Protein AF-A0A7Y5GUQ3-F1 (afdb_monomer_lite)

Foldseek 3Di:
DDDQPCVVVPDPVLVVVLVCCVPPVVDDLVRSCVVVVVVVDHDDSVSSVVVVVVVVVVVVVLVVLLVVLCVVCVVVVHNDPVSSVLSSLVSVLVVLVVCVVPDDPVRDDVVVVVVNVVVNVVSVVVVVVVVVVVVVVVVVVVVVVVVVVVVCCVVCVPPPVPVVVVVVVVVVVVVVVVVVD

pLDDT: mean 70.37, std 13.66, range [43.81, 94.62]

Structure (mmCIF, N/CA/C/O backbone):
data_AF-A0A7Y5GUQ3-F1
#
_entry.id   AF-A0A7Y5GUQ3-F1
#
loop_
_atom_site.group_PDB
_atom_site.id
_atom_site.type_symbol
_atom_site.label_atom_id
_atom_site.label_alt_id
_atom_site.label_comp_id
_atom_site.label_asym_id
_atom_site.label_entity_id
_atom_site.label_seq_id
_atom_site.pdbx_PDB_ins_code
_atom_site.Cartn_x
_atom_site.Cartn_y
_atom_site.Cartn_z
_atom_site.occupancy
_atom_site.B_iso_or_equiv
_atom_site.auth_seq_id
_atom_site.auth_comp_id
_atom_site.auth_asym_id
_atom_site.auth_atom_id
_atom_site.pdbx_PDB_model_num
ATOM 1 N N . MET A 1 1 ? -14.148 10.822 13.998 1.00 50.41 1 MET A N 1
ATOM 2 C CA . MET A 1 1 ? -14.216 9.405 14.451 1.00 50.41 1 MET A CA 1
ATOM 3 C C . MET A 1 1 ? -13.111 9.100 15.463 1.00 50.41 1 MET A C 1
ATOM 5 O O . MET A 1 1 ? -11.975 9.507 15.247 1.00 50.41 1 MET A O 1
ATOM 9 N N . LYS A 1 2 ? -13.421 8.416 16.573 1.00 57.75 2 LYS A N 1
ATOM 10 C CA . LYS A 1 2 ? -12.442 8.045 17.614 1.00 57.75 2 LYS A CA 1
ATOM 11 C C . LYS A 1 2 ? -11.658 6.812 17.136 1.00 57.75 2 LYS A C 1
ATOM 13 O O . LYS A 1 2 ? -12.281 5.807 16.816 1.00 57.75 2 LYS A O 1
ATOM 18 N N . ARG A 1 3 ? -10.324 6.898 17.037 1.00 64.81 3 ARG A N 1
ATOM 19 C CA . ARG A 1 3 ? -9.475 5.780 16.573 1.00 64.81 3 ARG A CA 1
ATOM 20 C C . ARG A 1 3 ? -9.618 4.575 17.515 1.00 64.81 3 ARG A C 1
ATOM 22 O O . ARG A 1 3 ? -9.717 4.763 18.728 1.00 64.81 3 ARG A O 1
ATOM 29 N N . SER A 1 4 ? -9.640 3.359 16.959 1.00 79.62 4 SER A N 1
ATOM 30 C CA . SER A 1 4 ? -9.704 2.116 17.741 1.00 79.62 4 SER A CA 1
ATOM 31 C C . SER A 1 4 ? -8.558 2.044 18.754 1.00 79.62 4 SER A C 1
ATOM 33 O O . SER A 1 4 ? -7.407 2.295 18.395 1.00 79.62 4 SER A O 1
ATOM 35 N N . ARG A 1 5 ? -8.872 1.654 19.999 1.00 82.31 5 ARG A N 1
ATOM 36 C CA . ARG A 1 5 ? -7.886 1.484 21.083 1.00 82.31 5 ARG A CA 1
ATOM 37 C C . ARG A 1 5 ? -6.787 0.492 20.716 1.00 82.31 5 ARG A C 1
ATOM 39 O O . ARG A 1 5 ? -5.637 0.713 21.064 1.00 82.31 5 ARG A O 1
ATOM 46 N N . ILE A 1 6 ? -7.126 -0.544 19.950 1.00 86.62 6 ILE A N 1
ATOM 47 C CA . ILE A 1 6 ? -6.162 -1.534 19.452 1.00 86.62 6 ILE A CA 1
ATOM 48 C C . ILE A 1 6 ? -5.087 -0.838 18.608 1.00 86.62 6 ILE A C 1
ATOM 50 O O . ILE A 1 6 ? -3.902 -1.050 18.821 1.00 86.62 6 ILE A O 1
ATOM 54 N N . ARG A 1 7 ? -5.484 0.088 17.729 1.00 82.38 7 ARG A N 1
ATOM 55 C CA . ARG A 1 7 ? -4.566 0.811 16.836 1.00 82.38 7 ARG A CA 1
ATOM 56 C C . ARG A 1 7 ? -3.670 1.821 17.557 1.00 82.38 7 ARG A C 1
ATOM 58 O O . ARG A 1 7 ? -2.677 2.257 16.990 1.00 82.38 7 ARG A O 1
ATOM 65 N N . THR A 1 8 ? -4.058 2.260 18.753 1.00 83.12 8 THR A N 1
ATOM 66 C CA . THR A 1 8 ? -3.327 3.283 19.516 1.00 83.12 8 THR A CA 1
ATOM 67 C C . THR A 1 8 ? -2.510 2.712 20.668 1.00 83.12 8 THR A C 1
ATOM 69 O O . THR A 1 8 ? -1.533 3.333 21.065 1.00 83.12 8 THR A O 1
ATOM 72 N N . GLU A 1 9 ? -2.927 1.579 21.235 1.00 88.38 9 GLU A N 1
ATOM 73 C CA . GLU A 1 9 ? -2.323 0.986 22.437 1.00 88.38 9 GLU A CA 1
ATOM 74 C C . GLU A 1 9 ? -1.462 -0.247 22.120 1.00 88.38 9 GLU A C 1
ATOM 76 O O . GLU A 1 9 ? -0.582 -0.589 22.907 1.00 88.38 9 GLU A O 1
ATOM 81 N N . MET A 1 10 ? -1.683 -0.909 20.979 1.00 90.12 10 MET A N 1
ATOM 82 C CA . MET A 1 10 ? -0.863 -2.038 20.538 1.00 90.12 10 MET A CA 1
ATOM 83 C C . MET A 1 10 ? 0.390 -1.554 19.802 1.00 90.12 10 MET A C 1
ATOM 85 O O . MET A 1 10 ? 0.335 -0.583 19.047 1.00 90.12 10 MET A O 1
ATOM 89 N N . GLN A 1 11 ? 1.523 -2.229 20.014 1.00 89.75 11 GLN A N 1
ATOM 90 C CA . GLN A 1 11 ? 2.732 -1.968 19.229 1.00 89.75 11 GLN A CA 1
ATOM 91 C C . GLN A 1 11 ? 2.499 -2.347 17.762 1.00 89.75 11 GLN A C 1
ATOM 93 O O . GLN A 1 11 ? 1.766 -3.295 17.485 1.00 89.75 11 GLN A O 1
ATOM 98 N N . ALA A 1 12 ? 3.121 -1.606 16.839 1.00 83.12 12 ALA A N 1
ATOM 99 C CA . ALA A 1 12 ? 2.910 -1.773 15.400 1.00 83.12 12 ALA A CA 1
ATOM 100 C C . ALA A 1 12 ? 3.231 -3.199 14.927 1.00 83.12 12 ALA A C 1
ATOM 102 O O . ALA A 1 12 ? 2.389 -3.817 14.288 1.00 83.12 12 ALA A O 1
ATOM 103 N N . ASP A 1 13 ? 4.372 -3.750 15.342 1.00 87.81 13 ASP A N 1
ATOM 104 C CA . ASP A 1 13 ? 4.803 -5.092 14.930 1.00 87.81 13 ASP A CA 1
ATOM 105 C C . ASP A 1 13 ? 3.823 -6.179 15.403 1.00 87.81 13 ASP A C 1
ATOM 107 O O . ASP A 1 13 ? 3.442 -7.061 14.638 1.00 87.81 13 ASP A O 1
ATOM 111 N N . HIS A 1 14 ? 3.327 -6.071 16.641 1.00 92.19 14 HIS A N 1
ATOM 112 C CA . HIS A 1 14 ? 2.300 -6.982 17.148 1.00 92.19 14 HIS A CA 1
ATOM 113 C C . HIS A 1 14 ? 0.966 -6.792 16.412 1.00 92.19 14 HIS A C 1
ATOM 115 O O . HIS A 1 14 ? 0.231 -7.748 16.191 1.00 92.19 14 HIS A O 1
ATOM 121 N N . LEU A 1 15 ? 0.611 -5.564 16.034 1.00 89.25 15 LEU A N 1
ATOM 122 C CA . LEU A 1 15 ? -0.603 -5.332 15.259 1.00 89.25 15 LEU A CA 1
ATOM 123 C C . LEU A 1 15 ? -0.512 -5.992 13.877 1.00 89.25 15 LEU A C 1
ATOM 125 O O . LEU A 1 15 ? -1.478 -6.616 13.438 1.00 89.25 15 LEU A O 1
ATOM 129 N N . ASP A 1 16 ? 0.642 -5.886 13.222 1.00 85.25 16 ASP A N 1
ATOM 130 C CA . ASP A 1 16 ? 0.900 -6.507 11.924 1.00 85.25 16 ASP A CA 1
ATOM 131 C C . ASP A 1 16 ? 0.859 -8.039 12.022 1.00 85.25 16 ASP A C 1
ATOM 133 O O . ASP A 1 16 ? 0.222 -8.692 11.193 1.00 85.25 16 ASP A O 1
ATOM 137 N N . GLU A 1 17 ? 1.444 -8.616 13.073 1.00 91.88 17 GLU A N 1
ATOM 138 C CA . GLU A 1 17 ? 1.403 -10.059 13.339 1.00 91.88 17 GLU A CA 1
ATOM 139 C C . GLU A 1 17 ? -0.025 -10.550 13.634 1.00 91.88 17 GLU A C 1
ATOM 141 O O . GLU A 1 17 ? -0.469 -11.554 13.075 1.00 91.88 17 GLU A O 1
ATOM 146 N N . ALA A 1 18 ? -0.808 -9.788 14.408 1.00 89.44 18 ALA A N 1
ATOM 147 C CA . ALA A 1 18 ? -2.222 -10.081 14.647 1.00 89.44 18 ALA A CA 1
ATOM 148 C C . ALA A 1 18 ? -3.018 -10.142 13.336 1.00 89.44 18 ALA A C 1
ATOM 150 O O . ALA A 1 18 ? -3.851 -11.028 13.136 1.00 89.44 18 ALA A O 1
ATOM 151 N N . MET A 1 19 ? -2.760 -9.194 12.432 1.00 87.00 19 MET A N 1
ATOM 152 C CA . MET A 1 19 ? -3.426 -9.144 11.136 1.00 87.00 19 MET A CA 1
ATOM 153 C C . MET A 1 19 ? -2.958 -10.258 10.200 1.00 87.00 19 MET A C 1
ATOM 155 O O . MET A 1 19 ? -3.780 -10.803 9.463 1.00 87.00 19 MET A O 1
ATOM 159 N N . ALA A 1 20 ? -1.677 -10.628 10.246 1.00 86.69 20 ALA A N 1
ATOM 160 C CA . ALA A 1 20 ? -1.142 -11.765 9.506 1.00 86.69 20 ALA A CA 1
ATOM 161 C C . ALA A 1 20 ? -1.804 -13.076 9.953 1.00 86.69 20 ALA A C 1
ATOM 163 O O . ALA A 1 20 ? -2.275 -13.835 9.109 1.00 86.69 20 ALA A O 1
ATOM 164 N N . HIS A 1 21 ? -1.953 -13.297 11.258 1.00 89.94 21 HIS A N 1
ATOM 165 C CA . HIS A 1 21 ? -2.643 -14.471 11.787 1.00 89.94 21 HIS A CA 1
ATOM 166 C C . HIS A 1 21 ? -4.098 -14.573 11.314 1.00 89.94 21 HIS A C 1
ATOM 168 O O . HIS A 1 21 ? -4.561 -15.651 10.941 1.00 89.94 21 HIS A O 1
ATOM 174 N N . ILE A 1 22 ? -4.831 -13.458 11.272 1.00 85.62 22 ILE A N 1
ATOM 175 C CA . ILE A 1 22 ? -6.214 -13.458 10.771 1.00 85.62 22 ILE A CA 1
ATOM 176 C C . ILE A 1 22 ? -6.253 -13.686 9.256 1.00 85.62 22 ILE A C 1
ATOM 178 O O . ILE A 1 22 ? -7.037 -14.499 8.768 1.00 85.62 22 ILE A O 1
ATOM 182 N N . GLY A 1 23 ? -5.432 -12.950 8.506 1.00 81.06 23 GLY A N 1
ATOM 183 C CA . GLY A 1 23 ? -5.517 -12.888 7.048 1.00 81.06 23 GLY A CA 1
ATOM 184 C C . GLY A 1 23 ? -4.823 -14.033 6.310 1.00 81.06 23 GLY A C 1
ATOM 185 O O . GLY A 1 23 ? -5.260 -14.394 5.221 1.00 81.06 23 GLY A O 1
ATOM 186 N N . LEU A 1 24 ? -3.749 -14.588 6.874 1.00 82.25 24 LEU A N 1
ATOM 187 C CA . LEU A 1 24 ? -2.932 -15.636 6.254 1.00 82.25 24 LEU A CA 1
ATOM 188 C C . LEU A 1 24 ? -3.157 -16.990 6.924 1.00 82.25 24 LEU A C 1
ATOM 190 O O . LEU A 1 24 ? -3.382 -17.980 6.231 1.00 82.25 24 LEU A O 1
ATOM 194 N N . ASP A 1 25 ? -3.152 -17.021 8.258 1.00 88.50 25 ASP A N 1
ATOM 195 C CA . ASP A 1 25 ? -3.238 -18.276 9.016 1.00 88.50 25 ASP A CA 1
ATOM 196 C C . ASP A 1 25 ? -4.685 -18.685 9.340 1.00 88.50 25 ASP A C 1
ATOM 198 O O . ASP A 1 25 ? -4.926 -19.768 9.878 1.00 88.50 25 ASP A O 1
ATOM 202 N N . GLY A 1 26 ? -5.661 -17.828 9.026 1.00 89.12 26 GLY A N 1
ATOM 203 C CA . GLY A 1 26 ? -7.084 -18.092 9.235 1.00 89.12 26 GLY A CA 1
ATOM 204 C C . GLY A 1 26 ? -7.503 -18.117 10.706 1.00 89.12 26 GLY A C 1
ATOM 205 O O . GLY A 1 26 ? -8.468 -18.800 11.058 1.00 89.12 26 GLY A O 1
ATOM 206 N N . TRP A 1 27 ? -6.788 -17.406 11.581 1.00 92.38 27 TRP A N 1
ATOM 207 C CA . TRP A 1 27 ? -7.140 -17.341 12.995 1.00 92.38 27 TRP A CA 1
ATOM 208 C C . TRP A 1 27 ? -8.485 -16.653 13.209 1.00 92.38 27 TRP A C 1
ATOM 210 O O . TRP A 1 27 ? -8.834 -15.643 12.598 1.00 92.38 27 TRP A O 1
ATOM 220 N N . THR A 1 28 ? -9.234 -17.190 14.163 1.00 91.44 28 THR A N 1
ATOM 221 C CA . THR A 1 28 ? -10.451 -16.572 14.678 1.00 91.44 28 THR A CA 1
ATOM 222 C C . THR A 1 28 ? -10.120 -15.379 15.575 1.00 91.44 28 THR A C 1
ATOM 224 O O . THR A 1 28 ? -9.052 -15.303 16.185 1.00 91.44 28 THR A O 1
ATOM 227 N N . VAL A 1 29 ? -11.087 -14.470 15.734 1.00 89.25 29 VAL A N 1
ATOM 228 C CA . VAL A 1 29 ? -10.968 -13.331 16.662 1.00 89.25 29 VAL A CA 1
ATOM 229 C C . VAL A 1 29 ? -10.638 -13.788 18.088 1.00 89.25 29 VAL A C 1
ATOM 231 O O . VAL A 1 29 ? -9.880 -13.115 18.778 1.00 89.25 29 VAL A O 1
ATOM 234 N N . ASP A 1 30 ? -11.163 -14.938 18.518 1.00 91.06 30 ASP A N 1
ATOM 235 C CA . ASP A 1 30 ? -10.900 -15.482 19.853 1.00 91.06 30 ASP A CA 1
ATOM 236 C C . ASP A 1 30 ? -9.431 -15.902 20.016 1.00 91.06 30 ASP A C 1
ATOM 238 O O . ASP A 1 30 ? -8.799 -15.567 21.013 1.00 91.06 30 ASP A O 1
ATOM 242 N N . GLN A 1 31 ? -8.845 -16.538 18.999 1.00 93.56 31 GLN A N 1
ATOM 243 C CA . GLN A 1 31 ? -7.432 -16.932 19.023 1.00 93.56 31 GLN A CA 1
ATOM 244 C C . GLN A 1 31 ? -6.496 -15.720 19.070 1.00 93.56 31 GLN A C 1
ATOM 246 O O . GLN A 1 31 ? -5.503 -15.730 19.796 1.00 93.56 31 GLN A O 1
ATOM 251 N N . VAL A 1 32 ? -6.833 -14.651 18.346 1.00 92.56 32 VAL A N 1
ATOM 252 C CA . VAL A 1 32 ? -6.065 -13.396 18.372 1.00 92.56 32 VAL A CA 1
ATOM 253 C C . VAL A 1 32 ? -6.227 -12.673 19.704 1.00 92.56 32 VAL A C 1
ATOM 255 O O . VAL A 1 32 ? -5.257 -12.123 20.218 1.00 92.56 32 VAL A O 1
ATOM 258 N N . CYS A 1 33 ? -7.421 -12.704 20.302 1.00 92.31 33 CYS A N 1
ATOM 259 C CA . CYS A 1 33 ? -7.636 -12.211 21.660 1.00 92.31 33 CYS A CA 1
ATOM 260 C C . CYS A 1 33 ? -6.728 -12.926 22.665 1.00 92.31 33 CYS A C 1
ATOM 262 O O . CYS A 1 33 ? -6.038 -12.256 23.432 1.00 92.31 33 CYS A O 1
ATOM 264 N N . ASP A 1 34 ? -6.706 -14.259 22.645 1.00 93.81 34 ASP A N 1
ATOM 265 C CA . ASP A 1 34 ? -5.899 -15.065 23.565 1.00 93.81 34 ASP A CA 1
ATOM 266 C C . ASP A 1 34 ? -4.399 -14.824 23.361 1.00 93.81 34 ASP A C 1
ATOM 268 O O . ASP A 1 34 ? -3.637 -14.698 24.322 1.00 93.81 34 ASP A O 1
ATOM 272 N N . TRP A 1 35 ? -3.961 -14.720 22.107 1.00 94.62 35 TRP A N 1
ATOM 273 C CA . TRP A 1 35 ? -2.584 -14.382 21.764 1.00 94.62 35 TRP A CA 1
ATOM 274 C C . TRP A 1 35 ? -2.200 -12.974 22.241 1.00 94.62 35 TRP A C 1
ATOM 276 O O . TRP A 1 35 ? -1.191 -12.813 22.928 1.00 94.62 35 TRP A O 1
ATOM 286 N N . ALA A 1 36 ? -3.042 -11.969 21.990 1.00 92.81 36 ALA A N 1
ATOM 287 C CA . ALA A 1 36 ? -2.803 -10.597 22.431 1.00 92.81 36 ALA A CA 1
ATOM 288 C C . ALA A 1 36 ? -2.766 -10.488 23.966 1.00 92.81 36 ALA A C 1
ATOM 290 O O . ALA A 1 36 ? -1.951 -9.741 24.509 1.00 92.81 36 ALA A O 1
ATOM 291 N N . GLN A 1 37 ? -3.581 -11.276 24.678 1.00 93.25 37 GLN A N 1
ATOM 292 C CA . GLN A 1 37 ? -3.538 -11.364 26.141 1.00 93.25 37 GLN A CA 1
ATOM 293 C C . GLN A 1 37 ? -2.213 -11.927 26.659 1.00 93.25 37 GLN A C 1
ATOM 295 O O . GLN A 1 37 ? -1.687 -11.408 27.643 1.00 93.25 37 GLN A O 1
ATOM 300 N N . ARG A 1 38 ? -1.630 -12.932 25.991 1.00 94.12 38 ARG A N 1
ATOM 301 C CA . ARG A 1 38 ? -0.2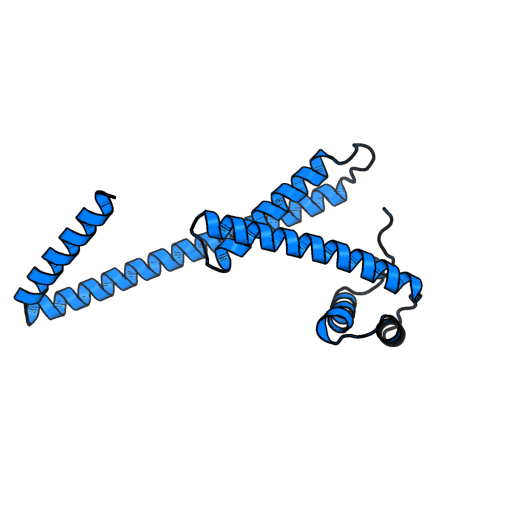99 -13.463 26.353 1.00 94.12 38 ARG A CA 1
ATOM 302 C C . ARG A 1 38 ? 0.811 -12.425 26.187 1.00 94.12 38 ARG A C 1
ATOM 304 O O . ARG A 1 38 ? 1.793 -12.478 26.919 1.00 94.12 38 ARG A O 1
ATOM 311 N N . LEU A 1 39 ? 0.631 -11.467 25.279 1.00 92.81 39 LEU A N 1
ATOM 312 C CA . LEU A 1 39 ? 1.528 -10.322 25.084 1.00 92.81 39 LEU A CA 1
ATOM 313 C C . LEU A 1 39 ? 1.253 -9.152 26.049 1.00 92.81 39 LEU A C 1
ATOM 315 O O . LEU A 1 39 ? 1.953 -8.143 26.007 1.00 92.81 39 LEU A O 1
ATOM 319 N N . GLY A 1 40 ? 0.251 -9.271 26.926 1.00 92.88 40 GLY A N 1
ATOM 320 C CA . GLY A 1 40 ? -0.104 -8.253 27.919 1.00 92.88 40 GLY A CA 1
ATOM 321 C C . GLY A 1 40 ? -1.188 -7.265 27.479 1.00 92.88 40 GLY A C 1
ATOM 322 O O . GLY A 1 40 ? -1.505 -6.339 28.228 1.00 92.88 40 GLY A 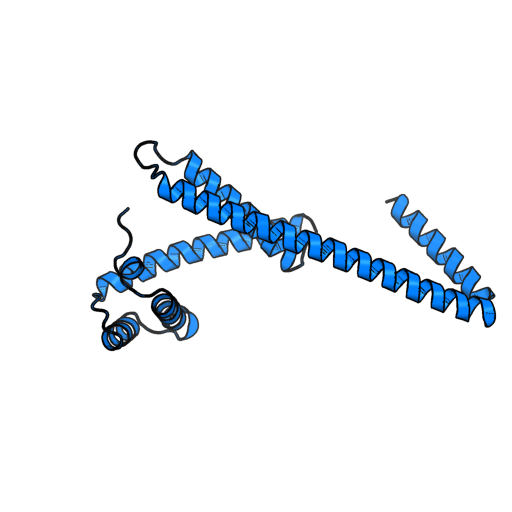O 1
ATOM 323 N N . TYR A 1 41 ? -1.803 -7.448 26.306 1.00 92.19 41 TYR A N 1
ATOM 324 C CA . TYR A 1 41 ? -2.897 -6.595 25.840 1.00 92.19 41 TYR A CA 1
ATOM 325 C C . TYR A 1 41 ? -4.261 -7.097 26.321 1.00 92.19 41 TYR A C 1
ATOM 327 O O . TYR A 1 41 ? -4.640 -8.246 26.112 1.00 92.19 41 TYR A O 1
ATOM 335 N N . THR A 1 42 ? -5.058 -6.209 26.914 1.00 88.69 42 THR A N 1
ATOM 336 C CA . THR A 1 42 ? -6.389 -6.536 27.454 1.00 88.69 42 THR A CA 1
ATOM 337 C C . THR A 1 42 ? -7.496 -5.868 26.642 1.00 88.69 42 THR A C 1
ATOM 339 O O . THR A 1 42 ? -8.162 -4.927 27.075 1.00 88.69 42 THR A O 1
ATOM 342 N N . PHE A 1 43 ? -7.708 -6.366 25.424 1.00 90.00 43 PHE A N 1
ATOM 343 C CA . PHE A 1 43 ? -8.801 -5.924 24.555 1.00 90.00 43 PHE A CA 1
ATOM 344 C C . PHE A 1 43 ? -9.957 -6.926 24.570 1.00 90.00 43 PHE A C 1
ATOM 346 O O . PHE A 1 43 ? -9.750 -8.138 24.546 1.00 90.00 43 PHE A O 1
ATOM 353 N N . SER A 1 44 ? -11.195 -6.426 24.576 1.00 90.00 44 SER A N 1
ATOM 354 C CA . SER A 1 44 ? -12.375 -7.288 24.486 1.00 90.00 44 SER A CA 1
ATOM 355 C C . SER A 1 44 ? -12.523 -7.888 23.085 1.00 90.00 44 SER A C 1
ATOM 357 O O . SER A 1 44 ? -12.166 -7.261 22.084 1.00 90.00 44 SER A O 1
ATOM 359 N N . ARG A 1 45 ? -13.176 -9.052 22.990 1.00 90.56 45 ARG A N 1
ATOM 360 C CA . ARG A 1 45 ? -13.590 -9.657 21.709 1.00 90.56 45 ARG A CA 1
ATOM 361 C C . ARG A 1 45 ? -14.350 -8.672 20.815 1.00 90.56 45 ARG A C 1
ATOM 363 O O . ARG A 1 45 ? -14.125 -8.603 19.613 1.00 90.56 45 ARG A O 1
ATOM 370 N N . SER A 1 46 ? -15.227 -7.860 21.407 1.00 89.31 46 SER A N 1
ATOM 371 C CA . SER A 1 46 ? -15.987 -6.828 20.690 1.00 89.31 46 SER A CA 1
ATOM 372 C C . SER A 1 46 ? -15.127 -5.664 20.181 1.00 89.31 46 SER A C 1
ATOM 374 O O . SER A 1 46 ? -15.499 -5.005 19.210 1.00 89.31 46 SER A O 1
ATOM 376 N N . ALA A 1 47 ? -13.991 -5.372 20.821 1.00 88.62 47 ALA A N 1
ATOM 377 C CA . ALA A 1 47 ? -13.027 -4.401 20.313 1.00 88.62 47 ALA A CA 1
ATOM 378 C C . ALA A 1 47 ? -12.295 -4.964 19.090 1.00 88.62 47 ALA A C 1
ATOM 380 O O . ALA A 1 47 ? -12.240 -4.286 18.066 1.00 88.62 47 ALA A O 1
ATOM 381 N N . TRP A 1 48 ? -11.834 -6.216 19.165 1.00 89.38 48 TRP A N 1
ATOM 382 C CA . TRP A 1 48 ? -11.192 -6.899 18.041 1.00 89.38 48 TRP A CA 1
ATOM 383 C C . TRP A 1 48 ? -12.126 -7.090 16.849 1.00 89.38 48 TRP A C 1
ATOM 385 O O . TRP A 1 48 ? -11.736 -6.789 15.729 1.00 89.38 48 TRP A O 1
ATOM 395 N N . GLY A 1 49 ? -13.379 -7.493 17.074 1.00 86.69 49 GLY A N 1
ATOM 396 C CA . GLY A 1 49 ? -14.360 -7.644 15.995 1.00 86.69 49 GLY A CA 1
ATOM 397 C C . GLY A 1 49 ? -14.633 -6.337 15.243 1.00 86.69 49 GLY A C 1
ATOM 398 O O . GLY A 1 49 ? -14.672 -6.331 14.015 1.00 86.69 49 GLY A O 1
ATOM 399 N N . ARG A 1 50 ? -14.758 -5.211 15.962 1.00 87.38 50 ARG A N 1
ATOM 400 C CA . ARG A 1 50 ? -14.918 -3.886 15.334 1.00 87.38 50 ARG A CA 1
ATOM 401 C C . ARG A 1 50 ? -13.669 -3.462 14.572 1.00 87.38 50 ARG A C 1
ATOM 403 O O . ARG A 1 50 ? -13.779 -3.025 13.435 1.00 87.38 50 ARG A O 1
ATOM 410 N N . PHE A 1 51 ? -12.497 -3.626 15.180 1.00 87.38 51 PHE A N 1
ATOM 411 C CA . PHE A 1 51 ? -11.231 -3.297 14.533 1.00 87.38 51 PHE A CA 1
ATOM 412 C C . PHE A 1 51 ? -11.003 -4.124 13.263 1.00 87.38 51 PHE A C 1
ATOM 414 O O . PHE A 1 51 ? -10.623 -3.571 12.238 1.00 87.38 51 PHE A O 1
ATOM 421 N N . HIS A 1 52 ? -11.293 -5.423 13.306 1.00 85.12 52 HIS A N 1
ATOM 422 C CA . HIS A 1 52 ? -11.181 -6.305 12.152 1.00 85.12 52 HIS A CA 1
ATOM 423 C C . HIS A 1 52 ? -12.128 -5.889 11.018 1.00 85.12 52 HIS A C 1
ATOM 425 O O . HIS A 1 52 ? -11.707 -5.830 9.868 1.00 85.12 52 HIS A O 1
ATOM 431 N N . ALA A 1 53 ? -13.379 -5.534 11.330 1.00 84.75 53 ALA A N 1
ATOM 432 C CA . ALA A 1 53 ? -14.319 -5.025 10.331 1.00 84.75 53 ALA A CA 1
ATOM 433 C C . ALA A 1 53 ? -13.846 -3.698 9.705 1.00 84.75 53 ALA A C 1
ATOM 435 O O . ALA A 1 53 ? -13.898 -3.539 8.488 1.00 84.75 53 ALA A O 1
ATOM 436 N N . GLU A 1 54 ? -13.339 -2.765 10.520 1.00 82.38 54 GLU A N 1
ATOM 437 C CA . GLU A 1 54 ? -12.739 -1.512 10.036 1.00 82.38 54 GLU A CA 1
ATOM 438 C C . GLU A 1 54 ? -11.514 -1.771 9.145 1.00 82.38 54 GLU A C 1
ATOM 440 O O . GLU A 1 54 ? -11.347 -1.126 8.108 1.00 82.38 54 GLU A O 1
ATOM 445 N N . PHE A 1 55 ? -10.662 -2.723 9.533 1.00 81.69 55 PHE A N 1
ATOM 446 C CA . PHE A 1 55 ? -9.496 -3.117 8.752 1.00 81.69 55 PHE A CA 1
ATOM 447 C C . PHE A 1 55 ? -9.901 -3.725 7.408 1.00 81.69 55 PHE A C 1
ATOM 449 O O . PHE A 1 55 ? -9.366 -3.309 6.383 1.00 81.69 55 PHE A O 1
ATOM 456 N N . LEU A 1 56 ? -10.849 -4.669 7.397 1.00 81.00 56 LEU A N 1
ATOM 457 C CA . LEU A 1 56 ? -11.337 -5.303 6.172 1.00 81.00 56 LEU A CA 1
ATOM 458 C C . LEU A 1 56 ? -11.903 -4.275 5.197 1.00 81.00 56 LEU A C 1
ATOM 460 O O . LEU A 1 56 ? -11.496 -4.267 4.042 1.00 81.00 56 LEU A O 1
ATOM 464 N N . ALA A 1 57 ? -12.751 -3.358 5.670 1.00 75.69 57 ALA A N 1
ATOM 465 C CA . ALA A 1 57 ? -13.291 -2.291 4.830 1.00 75.69 57 ALA A CA 1
ATOM 466 C C . ALA A 1 57 ? -12.172 -1.431 4.209 1.00 75.69 57 ALA A C 1
ATOM 468 O O . ALA A 1 57 ? -12.180 -1.145 3.012 1.00 75.69 57 ALA A O 1
ATOM 469 N N . SER A 1 58 ? -11.161 -1.067 5.007 1.00 71.88 58 SER A N 1
ATOM 470 C CA . SER A 1 58 ? -10.003 -0.312 4.513 1.00 71.88 58 SER A CA 1
ATOM 471 C C . SER A 1 58 ? -9.139 -1.119 3.536 1.00 71.88 58 SER A C 1
ATOM 473 O O . SER A 1 58 ? -8.556 -0.546 2.612 1.00 71.88 58 SER A O 1
ATOM 475 N N . TRP A 1 59 ? -9.026 -2.432 3.732 1.00 74.75 59 TRP A N 1
ATOM 476 C CA . TRP A 1 59 ? -8.287 -3.321 2.843 1.00 74.75 59 TRP A CA 1
ATOM 477 C C . TRP A 1 59 ? -9.011 -3.499 1.508 1.00 74.75 59 TRP A C 1
ATOM 479 O O . TRP A 1 59 ? -8.376 -3.385 0.462 1.00 74.75 59 TRP A O 1
ATOM 489 N N . GLU A 1 60 ? -10.328 -3.705 1.523 1.00 75.12 60 GLU A N 1
ATOM 490 C CA . GLU A 1 60 ? -11.162 -3.817 0.323 1.00 75.12 60 GLU A CA 1
ATOM 491 C C . GLU A 1 60 ? -11.077 -2.554 -0.540 1.00 75.12 60 GLU A C 1
ATOM 493 O O . GLU A 1 60 ? -10.861 -2.647 -1.750 1.00 75.12 60 GLU A O 1
ATOM 498 N N . GLU A 1 61 ? -11.146 -1.368 0.072 1.00 73.00 61 GLU A N 1
ATOM 499 C CA . GLU A 1 61 ? -10.977 -0.098 -0.644 1.00 73.00 61 GLU A CA 1
ATOM 500 C C . GLU A 1 61 ? -9.576 0.019 -1.278 1.00 73.00 61 GLU A C 1
ATOM 502 O O . GLU A 1 61 ? -9.425 0.456 -2.426 1.00 73.00 61 GLU A O 1
ATOM 507 N N . SER A 1 62 ? -8.539 -0.443 -0.572 1.00 67.94 62 SER A N 1
ATOM 508 C CA . SER A 1 62 ? -7.171 -0.497 -1.100 1.00 67.94 62 SER A CA 1
ATOM 509 C C . SER A 1 62 ? -7.044 -1.471 -2.279 1.00 67.94 62 SER A C 1
ATOM 511 O O . SER A 1 62 ? -6.444 -1.132 -3.302 1.00 67.94 62 SER A O 1
ATOM 513 N N . GLN A 1 63 ? -7.658 -2.656 -2.201 1.00 72.00 63 GLN A N 1
ATOM 514 C CA . GLN A 1 63 ? -7.667 -3.617 -3.309 1.00 72.00 63 GLN A CA 1
ATOM 515 C C . GLN A 1 63 ? -8.415 -3.076 -4.524 1.00 72.00 63 GLN A C 1
ATOM 517 O O . GLN A 1 63 ? -7.915 -3.186 -5.644 1.00 72.00 63 GLN A O 1
ATOM 522 N N . LEU A 1 64 ? -9.567 -2.433 -4.320 1.00 72.50 64 LEU A N 1
ATOM 523 C CA . LEU A 1 64 ? -10.312 -1.784 -5.395 1.00 72.50 64 LEU A CA 1
ATOM 524 C C . LEU A 1 64 ? -9.460 -0.713 -6.088 1.00 72.50 64 LEU A C 1
ATOM 526 O O . LEU A 1 64 ? -9.393 -0.672 -7.316 1.00 72.50 64 LEU A O 1
ATOM 530 N N . THR A 1 65 ? -8.737 0.093 -5.311 1.00 69.25 65 THR A N 1
ATOM 531 C CA . THR A 1 65 ? -7.814 1.106 -5.839 1.00 69.25 65 THR A CA 1
ATOM 532 C C . THR A 1 65 ? -6.687 0.469 -6.662 1.00 69.25 65 THR A C 1
ATOM 534 O O . THR A 1 65 ? -6.356 0.957 -7.743 1.00 69.25 65 THR A O 1
ATOM 537 N N . ARG A 1 66 ? -6.120 -0.658 -6.210 1.00 65.69 66 ARG A N 1
ATOM 538 C CA . ARG A 1 66 ? -5.100 -1.410 -6.970 1.00 65.69 66 ARG A CA 1
ATOM 539 C C . ARG A 1 66 ? -5.656 -2.007 -8.259 1.00 65.69 66 ARG A C 1
ATOM 541 O O . ARG A 1 66 ? -4.969 -2.001 -9.279 1.00 65.69 66 ARG A O 1
ATOM 548 N N . LEU A 1 67 ? -6.887 -2.514 -8.235 1.00 70.31 67 LEU A N 1
ATOM 549 C CA . LEU A 1 67 ? -7.560 -3.033 -9.426 1.00 70.31 67 LEU A CA 1
ATOM 550 C C . LEU A 1 67 ? -7.798 -1.924 -10.453 1.00 70.31 67 LEU A C 1
ATOM 552 O O . LEU A 1 67 ? -7.490 -2.113 -11.628 1.00 70.31 67 LEU A O 1
ATOM 556 N N . GLN A 1 68 ? -8.257 -0.753 -10.011 1.00 67.88 68 GLN A N 1
ATOM 557 C CA . GLN A 1 68 ? -8.399 0.425 -10.867 1.00 67.88 68 GLN A CA 1
ATOM 558 C C . GLN A 1 68 ? -7.049 0.862 -11.443 1.00 67.88 68 GLN A C 1
ATOM 560 O O . GLN A 1 68 ? -6.941 1.098 -12.642 1.00 67.88 68 GLN A O 1
ATOM 565 N N . ALA A 1 69 ? -5.996 0.900 -10.625 1.00 61.38 69 ALA A N 1
ATOM 566 C CA . ALA A 1 69 ? -4.651 1.238 -11.082 1.00 61.38 69 ALA A CA 1
ATOM 567 C C . ALA A 1 69 ? -4.138 0.273 -12.150 1.00 61.38 69 ALA A C 1
ATOM 569 O O . ALA A 1 69 ? -3.547 0.700 -13.139 1.00 61.38 69 ALA A O 1
ATOM 570 N N . ARG A 1 70 ? -4.384 -1.028 -11.965 1.00 63.09 70 ARG A N 1
ATOM 571 C CA . ARG A 1 70 ? -4.033 -2.055 -12.944 1.00 63.09 70 ARG A CA 1
ATOM 572 C C . ARG A 1 70 ? -4.823 -1.893 -14.241 1.00 63.09 70 ARG A C 1
ATOM 574 O O . ARG A 1 70 ? -4.242 -2.059 -15.308 1.00 63.09 70 ARG A O 1
ATOM 581 N N . ALA A 1 71 ? -6.113 -1.572 -14.156 1.00 67.38 71 ALA A N 1
ATOM 582 C CA . ALA A 1 71 ? -6.942 -1.313 -15.329 1.00 67.38 71 ALA A CA 1
ATOM 583 C C . ALA A 1 71 ? -6.415 -0.111 -16.127 1.00 67.38 71 ALA A C 1
ATOM 585 O O . ALA A 1 71 ? -6.198 -0.238 -17.327 1.00 67.38 71 ALA A O 1
ATOM 586 N N . PHE A 1 72 ? -6.100 0.997 -15.448 1.00 61.12 72 PHE A N 1
ATOM 587 C CA . PHE A 1 72 ? -5.492 2.163 -16.088 1.00 61.12 72 PHE A CA 1
ATOM 588 C C . PHE A 1 72 ? -4.122 1.849 -16.697 1.00 61.12 72 PHE A C 1
ATOM 590 O O . PHE A 1 72 ? -3.879 2.200 -17.843 1.00 61.12 72 PHE A O 1
ATOM 597 N N . ALA A 1 73 ? -3.231 1.165 -15.972 1.00 61.69 73 ALA A N 1
ATOM 598 C CA . ALA A 1 73 ? -1.916 0.800 -16.504 1.00 61.69 73 ALA A CA 1
ATOM 599 C C . ALA A 1 73 ? -2.045 -0.014 -17.805 1.00 61.69 73 ALA A C 1
ATOM 601 O O . ALA A 1 73 ? -1.401 0.307 -18.802 1.00 61.69 73 ALA A O 1
ATOM 602 N N . LYS A 1 74 ? -2.968 -0.986 -17.826 1.00 63.50 74 LYS A N 1
ATOM 603 C CA . LYS A 1 74 ? -3.266 -1.798 -19.009 1.00 63.50 74 LYS A CA 1
ATOM 604 C C . LYS A 1 74 ? -3.809 -0.968 -20.180 1.00 63.50 74 LYS A C 1
ATOM 606 O O . LYS A 1 74 ? -3.433 -1.220 -21.319 1.00 63.50 74 LYS A O 1
ATOM 611 N N . GLU A 1 75 ? -4.669 0.013 -19.915 1.00 63.12 75 GLU A N 1
ATOM 612 C CA . GLU A 1 75 ? -5.251 0.899 -20.935 1.00 63.12 75 GLU A CA 1
ATOM 613 C C . GLU A 1 75 ? -4.204 1.824 -21.583 1.00 63.12 75 GLU A C 1
ATOM 615 O O . GLU A 1 75 ? -4.281 2.102 -22.776 1.00 63.12 75 GLU A O 1
ATOM 620 N N . PHE A 1 76 ? -3.172 2.225 -20.834 1.00 58.69 76 PHE A N 1
ATOM 621 C CA . PHE A 1 76 ? -2.048 3.031 -21.332 1.00 58.69 76 PHE A CA 1
ATOM 622 C C . PHE A 1 76 ? -0.859 2.196 -21.851 1.00 58.69 76 PHE A C 1
ATOM 624 O O . PHE A 1 76 ? 0.239 2.725 -22.018 1.00 58.69 76 PHE A O 1
ATOM 631 N N . GLY A 1 77 ? -1.059 0.899 -22.115 1.00 52.44 77 GLY A N 1
ATOM 632 C CA . GLY A 1 77 ? -0.043 0.015 -22.705 1.00 52.44 77 GLY A CA 1
ATOM 633 C C . GLY A 1 77 ? 1.048 -0.469 -21.739 1.00 52.44 77 GLY A C 1
ATOM 634 O O . GLY A 1 77 ? 2.027 -1.068 -22.179 1.00 52.44 77 GLY A O 1
ATOM 635 N N . GLY A 1 78 ? 0.892 -0.233 -20.432 1.00 54.78 78 GLY A N 1
ATOM 636 C CA . GLY A 1 78 ? 1.822 -0.663 -19.389 1.00 54.78 78 GLY A CA 1
ATOM 637 C C . GLY A 1 78 ? 1.320 -1.886 -18.618 1.00 54.78 78 GLY A C 1
ATOM 638 O O . GLY A 1 78 ? 0.435 -1.779 -17.771 1.00 54.78 78 GLY A O 1
ATOM 639 N N . GLU A 1 79 ? 1.889 -3.067 -18.865 1.00 52.78 79 GLU A N 1
ATOM 640 C CA . GLU A 1 79 ? 1.554 -4.293 -18.111 1.00 52.78 79 GLU A CA 1
ATOM 641 C C . GLU A 1 79 ? 2.560 -4.621 -16.994 1.00 52.78 79 GLU A C 1
ATOM 643 O O . GLU A 1 79 ? 2.383 -5.594 -16.251 1.00 52.78 79 GLU A O 1
ATOM 648 N N . SER A 1 80 ? 3.621 -3.825 -16.829 1.00 61.22 80 SER A N 1
ATOM 649 C CA . SER A 1 80 ? 4.648 -4.131 -15.834 1.00 61.22 80 SER A CA 1
ATOM 650 C C . SER A 1 80 ? 4.160 -3.851 -14.405 1.00 61.22 80 SER A C 1
ATOM 652 O O . SER A 1 80 ? 3.449 -2.882 -14.134 1.00 61.22 80 SER A O 1
ATOM 654 N N . GLY A 1 81 ? 4.586 -4.674 -13.436 1.00 57.50 81 GLY A N 1
ATOM 655 C CA . GLY A 1 81 ? 4.241 -4.481 -12.017 1.00 57.50 81 GLY A CA 1
ATOM 656 C C . GLY A 1 81 ? 4.650 -3.110 -11.453 1.00 57.50 81 GLY A C 1
ATOM 657 O O . GLY A 1 81 ? 4.050 -2.642 -10.487 1.00 57.50 81 GLY A O 1
ATOM 658 N N . HIS A 1 82 ? 5.622 -2.445 -12.086 1.00 61.28 82 HIS A N 1
ATOM 659 C CA . HIS A 1 82 ? 6.029 -1.079 -11.763 1.00 61.28 82 HIS A CA 1
ATOM 660 C C . HIS A 1 82 ? 5.001 -0.029 -12.205 1.00 61.28 82 HIS A C 1
ATOM 662 O O . HIS A 1 82 ? 4.667 0.846 -11.414 1.00 61.28 82 HIS A O 1
ATOM 668 N N . GLU A 1 83 ? 4.441 -0.141 -13.410 1.00 60.94 83 GLU A N 1
ATOM 669 C CA . GLU A 1 83 ? 3.428 0.804 -13.907 1.00 60.94 83 GLU A CA 1
ATOM 670 C C . GLU A 1 83 ? 2.127 0.713 -13.106 1.00 60.94 83 GLU A C 1
ATOM 672 O O . GLU A 1 83 ? 1.513 1.730 -12.786 1.00 60.94 83 GLU A O 1
ATOM 677 N N . VAL A 1 84 ? 1.757 -0.494 -12.668 1.00 59.59 84 VAL A N 1
ATOM 678 C CA . VAL A 1 84 ? 0.632 -0.689 -11.740 1.00 59.59 84 VAL A CA 1
ATOM 679 C C . VAL A 1 84 ? 0.900 -0.018 -10.388 1.00 59.59 84 VAL A C 1
ATOM 681 O O . VAL A 1 84 ? -0.005 0.595 -9.819 1.00 59.59 84 VAL A O 1
ATOM 684 N N . ALA A 1 85 ? 2.124 -0.108 -9.858 1.00 62.16 85 ALA A N 1
ATOM 685 C CA . ALA A 1 85 ? 2.492 0.538 -8.597 1.00 62.16 85 ALA A CA 1
ATOM 686 C C . ALA A 1 85 ? 2.459 2.072 -8.708 1.00 62.16 85 ALA A C 1
ATOM 688 O O . ALA A 1 85 ? 1.908 2.740 -7.828 1.00 62.16 85 ALA A O 1
ATOM 689 N N . ASP A 1 86 ? 2.956 2.624 -9.816 1.00 62.62 86 ASP A N 1
ATOM 690 C CA . ASP A 1 86 ? 2.934 4.063 -10.083 1.00 62.62 86 ASP A CA 1
ATOM 691 C C . ASP A 1 86 ? 1.497 4.591 -10.193 1.00 62.62 86 ASP A C 1
ATOM 693 O O . ASP A 1 86 ? 1.141 5.566 -9.517 1.00 62.62 86 ASP A O 1
ATOM 697 N N . MET A 1 87 ? 0.640 3.902 -10.958 1.00 62.38 87 MET A N 1
ATOM 698 C CA . MET A 1 87 ? -0.781 4.244 -11.095 1.00 62.38 87 MET A CA 1
ATOM 699 C C . MET A 1 87 ? -1.552 4.090 -9.782 1.00 62.38 87 MET A C 1
ATOM 701 O O . MET A 1 87 ? -2.411 4.916 -9.475 1.00 62.38 87 MET A O 1
ATOM 705 N N . THR A 1 88 ? -1.200 3.103 -8.952 1.00 63.00 88 THR A N 1
ATOM 706 C CA . THR A 1 88 ? -1.774 2.954 -7.603 1.00 63.00 88 THR A CA 1
ATOM 707 C C . THR A 1 88 ? -1.427 4.169 -6.750 1.00 63.00 88 THR A C 1
ATOM 709 O O . THR A 1 88 ? -2.302 4.732 -6.094 1.00 63.00 88 THR A O 1
ATOM 712 N N . GLY A 1 89 ? -0.178 4.641 -6.816 1.00 65.12 89 GLY A N 1
ATOM 713 C CA . GLY A 1 89 ? 0.236 5.870 -6.145 1.00 65.12 89 GLY A CA 1
ATOM 714 C C . GLY A 1 89 ? -0.533 7.105 -6.628 1.00 65.12 89 GLY A C 1
ATOM 715 O O . GLY A 1 89 ? -0.889 7.958 -5.817 1.00 65.12 89 GLY A O 1
ATOM 716 N N . TYR A 1 90 ? -0.822 7.216 -7.932 1.00 63.81 90 TYR A N 1
ATOM 717 C CA . TYR A 1 90 ? -1.610 8.329 -8.484 1.00 63.81 90 TYR A CA 1
ATOM 718 C C . TYR A 1 90 ? -3.062 8.307 -8.011 1.00 63.81 90 TYR A C 1
ATOM 720 O O . TYR A 1 90 ? -3.587 9.347 -7.611 1.00 63.81 90 TYR A O 1
ATOM 728 N N . LEU A 1 91 ? -3.699 7.136 -8.012 1.00 64.56 91 LEU A N 1
ATOM 729 C CA . LEU A 1 91 ? -5.077 6.997 -7.549 1.00 64.56 91 LEU A CA 1
ATOM 730 C C . LEU A 1 91 ? -5.201 7.232 -6.043 1.00 64.56 91 LEU A C 1
ATOM 732 O O . LEU A 1 91 ? -6.107 7.949 -5.627 1.00 64.56 91 LEU A O 1
ATOM 736 N N . LEU A 1 92 ? -4.262 6.728 -5.238 1.00 62.31 92 LEU A N 1
ATOM 737 C CA . LEU A 1 92 ? -4.219 7.008 -3.799 1.00 62.31 92 LEU A CA 1
ATOM 738 C C . LEU A 1 92 ? -4.033 8.503 -3.519 1.00 62.31 92 LEU A C 1
ATOM 740 O O . LEU A 1 92 ? -4.719 9.058 -2.665 1.00 62.31 92 LEU A O 1
ATOM 744 N N . GLN A 1 93 ? -3.155 9.177 -4.267 1.00 65.06 93 GLN A N 1
ATOM 745 C CA . GLN A 1 93 ? -2.958 10.621 -4.148 1.00 65.06 93 GLN A CA 1
ATOM 746 C C . GLN A 1 93 ? -4.214 11.408 -4.542 1.00 65.06 93 GLN A C 1
ATOM 748 O O . GLN A 1 93 ? -4.609 12.329 -3.829 1.00 65.06 93 GLN A O 1
ATOM 753 N N . LYS A 1 94 ? -4.871 11.033 -5.645 1.00 62.81 94 LYS A N 1
ATOM 754 C CA . LYS A 1 94 ? -6.138 11.638 -6.072 1.00 62.81 94 LYS A CA 1
ATOM 755 C C . LYS A 1 94 ? -7.223 11.443 -5.013 1.00 62.81 94 LYS A C 1
ATOM 757 O O . LYS A 1 94 ? -7.870 12.411 -4.629 1.00 62.81 94 LYS A O 1
ATOM 762 N N . ARG A 1 95 ? -7.376 10.222 -4.496 1.00 62.72 95 ARG A N 1
ATOM 763 C CA . ARG A 1 95 ? -8.379 9.887 -3.482 1.00 62.72 95 ARG A CA 1
ATOM 764 C C . ARG A 1 95 ? -8.137 10.629 -2.171 1.00 62.72 95 ARG A C 1
ATOM 766 O O . ARG A 1 95 ? -9.073 11.159 -1.586 1.00 62.72 95 ARG A O 1
ATOM 773 N N . ALA A 1 96 ? -6.878 10.740 -1.753 1.00 60.88 96 ALA A N 1
ATOM 774 C CA . ALA A 1 96 ? -6.485 11.553 -0.610 1.00 60.88 96 ALA A CA 1
ATOM 775 C C . ALA A 1 96 ? -6.891 13.025 -0.787 1.00 60.88 96 ALA A C 1
ATOM 777 O O . ALA A 1 96 ? -7.453 13.618 0.128 1.00 60.88 96 ALA A O 1
ATOM 778 N N . LEU A 1 97 ? -6.655 13.609 -1.965 1.00 61.81 97 LEU A N 1
ATOM 779 C CA . LEU A 1 97 ? -7.049 14.990 -2.264 1.00 61.81 97 LEU A CA 1
ATOM 780 C C . LEU A 1 97 ? -8.573 15.173 -2.320 1.00 61.81 97 LEU A C 1
ATOM 782 O O . LEU A 1 97 ? -9.068 16.196 -1.854 1.00 61.81 97 LEU A O 1
ATOM 786 N N . GLU A 1 98 ? -9.316 14.197 -2.846 1.00 60.25 98 GLU A N 1
ATOM 787 C CA . GLU A 1 98 ? -10.787 14.194 -2.829 1.00 60.25 98 GLU A CA 1
ATOM 788 C C . GLU A 1 98 ? -11.327 14.188 -1.396 1.00 60.25 98 GLU A C 1
ATOM 790 O O . GLU A 1 98 ? -12.144 15.036 -1.048 1.00 60.25 98 GLU A O 1
ATOM 795 N N . VAL A 1 99 ? -10.801 13.307 -0.539 1.00 62.97 99 VAL A N 1
ATOM 796 C CA . VAL A 1 99 ? -11.171 13.249 0.884 1.00 62.97 99 VAL A CA 1
ATOM 797 C C . VAL A 1 99 ? -10.871 14.571 1.590 1.00 62.97 99 VAL A C 1
ATOM 799 O O . VAL A 1 99 ? -11.675 15.020 2.398 1.00 62.97 99 VAL A O 1
ATOM 802 N N . LEU A 1 100 ? -9.744 15.221 1.281 1.00 60.47 100 LEU A N 1
ATOM 803 C CA . LEU A 1 100 ? -9.418 16.530 1.853 1.00 60.47 100 LEU A CA 1
ATOM 804 C C . LEU A 1 100 ? -10.336 17.650 1.363 1.00 60.47 100 LEU A C 1
ATOM 806 O O . LEU A 1 100 ? -10.690 18.526 2.149 1.00 60.47 100 LEU A O 1
ATOM 810 N N . ARG A 1 101 ? -10.698 17.645 0.077 1.00 58.41 101 ARG A N 1
ATOM 811 C CA . ARG A 1 101 ? -11.608 18.635 -0.511 1.00 58.41 101 ARG A CA 1
ATOM 812 C C . ARG A 1 101 ? -13.004 18.531 0.100 1.00 58.41 101 ARG A C 1
ATOM 814 O O . ARG A 1 101 ? -13.627 19.558 0.352 1.00 58.41 101 ARG A O 1
ATOM 821 N N . ASP A 1 102 ? -13.468 17.306 0.326 1.00 61.66 102 ASP A N 1
ATOM 822 C CA . ASP A 1 102 ? -14.830 17.022 0.776 1.00 61.66 102 ASP A CA 1
ATOM 823 C C . ASP A 1 102 ? -14.942 16.995 2.321 1.00 61.66 102 ASP A C 1
ATOM 825 O O . ASP A 1 102 ? -16.029 16.799 2.865 1.00 61.66 102 ASP A O 1
ATOM 829 N N . MET A 1 103 ? -13.836 17.233 3.043 1.00 57.44 103 MET A N 1
ATOM 830 C CA . MET A 1 103 ? -13.800 17.301 4.507 1.00 57.44 103 MET A CA 1
ATOM 831 C C . MET A 1 103 ? -14.408 18.622 5.023 1.00 57.44 103 MET A C 1
ATOM 833 O O . MET A 1 103 ? -13.960 19.703 4.623 1.00 57.44 103 MET A O 1
ATOM 837 N N . PRO A 1 104 ? -15.378 18.581 5.956 1.00 55.25 104 PRO A N 1
ATOM 838 C CA . PRO A 1 104 ? -15.911 19.782 6.592 1.00 55.25 104 PRO A CA 1
ATOM 839 C C . PRO A 1 104 ? -14.809 20.569 7.319 1.00 55.25 104 PRO A C 1
ATOM 841 O O . PRO A 1 104 ? -13.972 19.988 8.011 1.00 55.25 104 PRO A O 1
ATOM 844 N N . ARG A 1 105 ? -14.832 21.908 7.226 1.00 57.88 105 ARG A N 1
ATOM 845 C CA . ARG A 1 105 ? -13.844 22.804 7.874 1.00 57.88 105 ARG A CA 1
ATOM 846 C C . ARG A 1 105 ? -13.725 22.615 9.391 1.00 57.88 105 ARG A C 1
ATOM 848 O O . ARG A 1 105 ? -12.687 22.929 9.960 1.00 57.88 105 ARG A O 1
ATOM 855 N N . GLU A 1 106 ? -14.769 22.119 10.044 1.00 54.34 106 GLU A N 1
ATOM 856 C CA . GLU A 1 106 ? -14.782 21.849 11.487 1.00 54.34 106 GLU A CA 1
ATOM 857 C C . GLU A 1 106 ? -14.091 20.521 11.860 1.00 54.34 106 GLU A C 1
ATOM 859 O O . GLU A 1 106 ? -13.682 20.345 13.005 1.00 54.34 106 GLU A O 1
ATOM 864 N N . GLU A 1 107 ? -13.903 19.606 10.900 1.00 52.12 107 GLU A N 1
ATOM 865 C CA . GLU A 1 107 ? -13.243 18.304 11.092 1.00 52.12 107 GLU A CA 1
ATOM 866 C C . GLU A 1 107 ? -11.785 18.282 10.603 1.00 52.12 107 GLU A C 1
ATOM 868 O O . GLU A 1 107 ? -11.058 17.311 10.847 1.00 52.12 107 GLU A O 1
ATOM 873 N N . SER A 1 108 ? -11.320 19.353 9.948 1.00 50.97 108 SER A N 1
ATOM 874 C CA . SER A 1 108 ? -9.949 19.453 9.453 1.00 50.97 108 SER A CA 1
ATOM 875 C C . SER A 1 108 ? -8.960 19.557 10.615 1.00 50.97 108 SER A C 1
ATOM 877 O O . SER A 1 108 ? -8.718 20.633 11.159 1.00 50.97 108 SER A O 1
ATOM 879 N N . CYS A 1 109 ? -8.370 18.429 11.008 1.00 53.81 109 CYS A N 1
ATOM 880 C CA . CYS A 1 109 ? -7.259 18.412 11.950 1.00 53.81 109 CYS A CA 1
ATOM 881 C C . CYS A 1 109 ? -5.961 18.772 11.199 1.00 53.81 109 CYS A C 1
ATOM 883 O O . CYS A 1 109 ? -5.527 17.994 10.342 1.00 53.81 109 CYS A O 1
ATOM 885 N N . PRO A 1 110 ? -5.292 19.899 11.518 1.00 56.72 110 PRO A N 1
ATOM 886 C CA . PRO A 1 110 ? -4.083 20.332 10.812 1.00 56.72 110 PRO A CA 1
ATOM 887 C C . PRO A 1 110 ? -2.957 19.292 10.852 1.00 56.72 110 PRO A C 1
ATOM 889 O O . PRO A 1 110 ? -2.211 19.149 9.890 1.00 56.72 110 PRO A O 1
ATOM 892 N N . ALA A 1 111 ? -2.863 18.516 11.936 1.00 49.84 111 ALA A N 1
ATOM 893 C CA . ALA A 1 111 ? -1.871 17.453 12.073 1.00 49.84 111 ALA A CA 1
ATOM 894 C C . ALA A 1 111 ? -2.100 16.301 11.078 1.00 49.84 111 ALA A C 1
ATOM 896 O O . ALA A 1 111 ? -1.155 15.844 10.447 1.00 49.84 111 ALA A O 1
ATOM 897 N N . ALA A 1 112 ? -3.355 15.888 10.863 1.00 50.88 112 ALA A N 1
ATOM 898 C CA . ALA A 1 112 ? -3.687 14.835 9.901 1.00 50.88 112 ALA A CA 1
ATOM 899 C C . ALA A 1 112 ? -3.428 15.275 8.448 1.00 50.88 112 ALA A C 1
ATOM 901 O O . ALA A 1 112 ? -2.994 14.471 7.626 1.00 50.88 112 ALA A O 1
ATOM 902 N N . LEU A 1 113 ? -3.638 16.561 8.150 1.00 55.28 113 LEU A N 1
ATOM 903 C CA . LEU A 1 113 ? -3.282 17.184 6.872 1.00 55.28 113 LEU A CA 1
ATOM 904 C C . LEU A 1 113 ? -1.765 17.208 6.640 1.00 55.28 113 LEU A C 1
ATOM 906 O O . LEU A 1 113 ? -1.307 16.918 5.537 1.00 55.28 113 LEU A O 1
ATOM 910 N N . VAL A 1 114 ? -0.984 17.525 7.676 1.00 54.00 114 VAL A N 1
ATOM 911 C CA . VAL A 1 114 ? 0.488 17.519 7.624 1.00 54.00 114 VAL A CA 1
ATOM 912 C C . VAL A 1 114 ? 1.034 16.101 7.464 1.00 54.00 114 VAL A C 1
ATOM 914 O O . VAL A 1 114 ? 1.937 15.888 6.656 1.00 54.00 114 VAL A O 1
ATOM 917 N N . ASP A 1 115 ? 0.474 15.125 8.176 1.00 52.41 115 ASP A N 1
ATOM 918 C CA . ASP A 1 115 ? 0.859 13.718 8.039 1.00 52.41 115 ASP A CA 1
ATOM 919 C C . ASP A 1 115 ? 0.511 13.186 6.645 1.00 52.41 115 ASP A C 1
ATOM 921 O O . ASP A 1 115 ? 1.339 12.538 6.007 1.00 52.41 115 ASP A O 1
ATOM 925 N N . LEU A 1 116 ? -0.663 13.538 6.113 1.00 57.34 116 LEU A N 1
ATOM 926 C CA . LEU A 1 116 ? -1.042 13.192 4.747 1.00 57.34 116 LEU A CA 1
ATOM 927 C C . LEU A 1 116 ? -0.118 13.854 3.717 1.00 57.34 116 LEU A C 1
ATOM 929 O O . LEU A 1 116 ? 0.347 13.183 2.801 1.00 57.34 116 LEU A O 1
ATOM 933 N N . ALA A 1 117 ? 0.220 15.135 3.884 1.00 52.91 117 ALA A N 1
ATOM 934 C CA . ALA A 1 117 ? 1.175 15.824 3.021 1.00 52.91 117 ALA A CA 1
ATOM 935 C C . ALA A 1 117 ? 2.565 15.167 3.060 1.00 52.91 117 ALA A C 1
ATOM 937 O O . ALA A 1 117 ? 3.173 14.983 2.009 1.00 52.91 117 ALA A O 1
ATOM 938 N N . ARG A 1 118 ? 3.045 14.741 4.237 1.00 54.03 118 ARG A N 1
ATOM 939 C CA . ARG A 1 118 ? 4.310 14.000 4.386 1.00 54.03 118 ARG A CA 1
ATOM 940 C C . ARG A 1 118 ? 4.271 12.637 3.707 1.00 54.03 118 ARG A C 1
ATOM 942 O O . ARG A 1 118 ? 5.237 12.269 3.044 1.00 54.03 118 ARG A O 1
ATOM 949 N N . VAL A 1 119 ? 3.166 11.904 3.829 1.00 54.75 119 VAL A N 1
ATOM 950 C CA . VAL A 1 119 ? 2.982 10.614 3.146 1.00 54.75 119 VAL A CA 1
ATOM 951 C C . VAL A 1 119 ? 2.967 10.814 1.630 1.00 54.75 119 VAL A C 1
ATOM 953 O O . VAL A 1 119 ? 3.687 10.120 0.915 1.00 54.75 119 VAL A O 1
ATOM 956 N N . LEU A 1 120 ? 2.239 11.816 1.131 1.00 55.16 120 LEU A N 1
ATOM 957 C CA . LEU A 1 120 ? 2.237 12.179 -0.290 1.00 55.16 120 LEU A CA 1
ATOM 958 C C . LEU A 1 120 ? 3.630 12.607 -0.782 1.00 55.16 120 LEU A C 1
ATOM 960 O O . LEU A 1 120 ? 4.031 12.249 -1.893 1.00 55.16 120 LEU A O 1
ATOM 964 N N . GLN A 1 121 ? 4.391 13.324 0.049 1.00 55.28 121 GLN A N 1
ATOM 965 C CA . GLN A 1 121 ? 5.770 13.728 -0.231 1.00 55.28 121 GLN A CA 1
ATOM 966 C C . GLN A 1 121 ? 6.742 12.532 -0.250 1.00 55.28 121 GLN A C 1
ATOM 968 O O . GLN A 1 121 ? 7.649 12.479 -1.079 1.00 55.28 121 GLN A O 1
ATOM 973 N N . GLY A 1 122 ? 6.532 11.533 0.613 1.00 57.6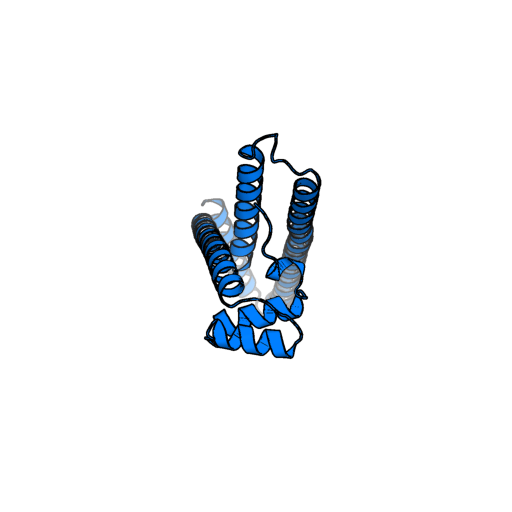6 122 GLY A N 1
ATOM 974 C CA . GLY A 1 122 ? 7.262 10.260 0.608 1.00 57.66 122 GLY A CA 1
ATOM 975 C C . GLY A 1 122 ? 6.980 9.413 -0.638 1.00 57.66 122 GLY A C 1
ATOM 976 O O . GLY A 1 122 ? 7.898 8.867 -1.248 1.00 57.66 122 GLY A O 1
ATOM 977 N N . VAL A 1 123 ? 5.721 9.362 -1.079 1.00 56.38 123 VAL A N 1
ATOM 978 C CA . VAL A 1 123 ? 5.336 8.685 -2.330 1.00 56.38 123 VAL A CA 1
ATOM 979 C C . VAL A 1 123 ? 5.982 9.375 -3.537 1.00 56.38 123 VAL A C 1
ATOM 981 O O . VAL A 1 123 ? 6.492 8.710 -4.434 1.00 56.38 123 VAL A O 1
ATOM 984 N N . THR A 1 124 ? 6.028 10.709 -3.556 1.00 56.25 124 THR A N 1
ATOM 985 C CA . THR A 1 124 ? 6.647 11.472 -4.656 1.00 56.25 124 THR A CA 1
ATOM 986 C C . THR A 1 124 ? 8.174 11.443 -4.653 1.00 56.25 124 THR A C 1
ATOM 988 O O . THR A 1 124 ? 8.773 11.405 -5.726 1.00 56.25 124 THR A O 1
ATOM 991 N N . SER A 1 125 ? 8.835 11.403 -3.497 1.00 55.75 125 SER A N 1
ATOM 992 C CA . SER A 1 125 ? 10.296 11.263 -3.437 1.00 55.75 125 SER A CA 1
ATOM 993 C C . SER A 1 125 ? 10.759 9.865 -3.863 1.00 55.75 125 SER A C 1
ATOM 995 O O . SER A 1 125 ? 11.751 9.744 -4.586 1.00 55.75 125 SER A O 1
ATOM 997 N N . SER A 1 126 ? 9.991 8.823 -3.525 1.00 53.31 126 SER A N 1
ATOM 998 C CA . SER A 1 126 ? 10.201 7.460 -4.030 1.00 53.31 126 SER A CA 1
ATOM 999 C C . SER A 1 126 ? 10.114 7.396 -5.565 1.00 53.31 126 SER A C 1
ATOM 1001 O O . SER A 1 126 ? 10.963 6.775 -6.209 1.00 53.31 126 SER A O 1
ATOM 1003 N N . ARG A 1 127 ? 9.184 8.149 -6.181 1.00 52.31 127 ARG A N 1
ATOM 1004 C CA . ARG A 1 127 ? 9.081 8.291 -7.650 1.00 52.31 127 ARG A CA 1
ATOM 1005 C C . ARG A 1 127 ? 10.345 8.868 -8.290 1.00 52.31 127 ARG A C 1
ATOM 1007 O O . ARG A 1 127 ? 10.771 8.368 -9.324 1.00 52.31 127 ARG A O 1
ATOM 1014 N N . ILE A 1 128 ? 10.984 9.872 -7.681 1.00 55.53 128 ILE A N 1
ATOM 1015 C CA . ILE A 1 128 ? 12.250 10.435 -8.196 1.00 55.53 128 ILE A CA 1
ATOM 1016 C C . ILE A 1 128 ? 13.362 9.376 -8.164 1.00 55.53 128 ILE A C 1
ATOM 1018 O O . ILE A 1 128 ? 14.190 9.318 -9.073 1.00 55.53 128 ILE A O 1
ATOM 1022 N N . GLY A 1 129 ? 13.377 8.522 -7.138 1.00 50.88 129 GLY A N 1
ATOM 1023 C CA . GLY A 1 129 ? 14.305 7.394 -7.052 1.00 50.88 129 GLY A CA 1
ATOM 1024 C C . GLY A 1 129 ? 14.084 6.362 -8.162 1.00 50.88 129 GLY A C 1
ATOM 1025 O O . GLY A 1 129 ? 15.042 5.942 -8.809 1.00 50.88 129 GLY A O 1
ATOM 1026 N N . ILE A 1 130 ? 12.826 6.000 -8.426 1.00 52.62 130 ILE A N 1
ATOM 1027 C CA . ILE A 1 130 ? 12.449 5.034 -9.470 1.00 52.62 130 ILE A CA 1
ATOM 1028 C C . ILE A 1 130 ? 12.713 5.593 -10.874 1.00 52.62 130 ILE A C 1
ATOM 1030 O O . ILE A 1 130 ? 13.241 4.878 -11.723 1.00 52.62 130 ILE A O 1
ATOM 1034 N N . GLU A 1 131 ? 12.431 6.872 -11.116 1.00 57.72 131 GLU A N 1
ATOM 1035 C CA . GLU A 1 131 ? 12.694 7.520 -12.404 1.00 57.72 131 GLU A CA 1
ATOM 1036 C C . GLU A 1 131 ? 14.200 7.629 -12.685 1.00 57.72 131 GLU A C 1
ATOM 1038 O O . GLU A 1 131 ? 14.667 7.285 -13.771 1.00 57.72 131 GLU A O 1
ATOM 1043 N N . LYS A 1 132 ? 15.005 7.972 -11.671 1.00 56.00 132 LYS A N 1
ATOM 1044 C CA . LYS A 1 132 ? 16.472 7.896 -11.768 1.00 56.00 132 LYS A CA 1
ATOM 1045 C C . LYS A 1 132 ? 16.958 6.469 -12.037 1.00 56.00 132 LYS A C 1
ATOM 1047 O O . LYS A 1 132 ? 17.888 6.279 -12.821 1.00 56.00 132 LYS A O 1
ATOM 1052 N N . LEU A 1 133 ? 16.331 5.459 -11.430 1.00 48.78 133 LEU A N 1
ATOM 1053 C CA . LEU A 1 133 ? 16.613 4.044 -11.706 1.00 48.78 133 LEU A CA 1
ATOM 1054 C C . LEU A 1 133 ? 16.220 3.636 -13.138 1.00 48.78 133 LEU A C 1
ATOM 1056 O O . LEU A 1 133 ? 16.923 2.845 -13.765 1.00 48.78 133 LEU A O 1
ATOM 1060 N N . ARG A 1 134 ? 15.133 4.188 -13.688 1.00 59.56 134 ARG A N 1
ATOM 1061 C CA . ARG A 1 134 ? 14.730 4.006 -15.092 1.00 59.56 134 ARG A CA 1
ATOM 1062 C C . ARG A 1 134 ? 15.750 4.620 -16.042 1.00 59.56 134 ARG A C 1
ATOM 1064 O O . ARG A 1 134 ? 16.220 3.925 -16.939 1.00 59.56 134 ARG A O 1
ATOM 1071 N N . GLN A 1 135 ? 16.142 5.868 -15.806 1.00 65.88 135 GLN A N 1
ATOM 1072 C CA . GLN A 1 135 ? 17.127 6.578 -16.624 1.00 65.88 135 GLN A CA 1
ATOM 1073 C C . GLN A 1 135 ? 18.496 5.892 -16.589 1.00 65.88 135 GLN A C 1
ATOM 1075 O O . GLN A 1 135 ? 19.106 5.688 -17.634 1.00 65.88 135 GLN A O 1
ATOM 1080 N N . THR A 1 136 ? 18.950 5.445 -15.414 1.00 59.84 136 THR A N 1
ATOM 1081 C CA . THR A 1 136 ? 20.206 4.683 -15.289 1.00 59.84 136 THR A CA 1
ATOM 1082 C C . THR A 1 136 ? 20.130 3.320 -15.975 1.00 59.84 136 THR A C 1
ATOM 1084 O O . THR A 1 136 ? 21.062 2.957 -16.686 1.00 59.84 136 THR A O 1
ATOM 1087 N N . LYS A 1 137 ? 19.018 2.578 -15.859 1.00 55.09 137 LYS A N 1
ATOM 1088 C CA . LYS A 1 137 ? 18.828 1.314 -16.598 1.00 55.09 137 LYS A CA 1
ATOM 1089 C C . LYS A 1 137 ? 18.711 1.513 -18.111 1.00 55.09 137 LYS A C 1
ATOM 1091 O O . LYS A 1 137 ? 19.146 0.643 -18.861 1.00 55.09 137 LYS A O 1
ATOM 1096 N N . ALA A 1 138 ? 18.107 2.607 -18.570 1.00 62.44 138 ALA A N 1
ATOM 1097 C CA . ALA A 1 138 ? 18.011 2.943 -19.989 1.00 62.44 138 ALA A CA 1
ATOM 1098 C C . ALA A 1 138 ? 19.385 3.324 -20.558 1.00 62.44 138 ALA A C 1
ATOM 1100 O O . ALA A 1 138 ? 19.782 2.795 -21.593 1.00 62.44 138 ALA A O 1
ATOM 1101 N N . ALA A 1 139 ? 20.145 4.151 -19.835 1.00 65.19 139 ALA A N 1
ATOM 1102 C CA . ALA A 1 139 ? 21.519 4.498 -20.187 1.00 65.19 139 ALA A CA 1
ATOM 1103 C C . ALA A 1 139 ? 22.433 3.262 -20.212 1.00 65.19 139 ALA A C 1
ATOM 1105 O O . ALA A 1 139 ? 23.177 3.076 -21.170 1.00 65.19 139 ALA A O 1
ATOM 1106 N N . ALA A 1 140 ? 22.325 2.375 -19.217 1.00 58.16 140 ALA A N 1
ATOM 1107 C CA . ALA A 1 140 ? 23.084 1.125 -19.175 1.00 58.16 140 ALA A CA 1
ATOM 1108 C C . ALA A 1 140 ? 22.721 0.178 -20.330 1.00 58.16 140 ALA A C 1
ATOM 1110 O O . ALA A 1 140 ? 23.605 -0.438 -20.915 1.00 58.16 140 ALA A O 1
ATOM 1111 N N . ARG A 1 141 ? 21.433 0.083 -20.697 1.00 59.91 141 ARG A N 1
ATOM 1112 C CA . ARG A 1 141 ? 21.003 -0.687 -21.873 1.00 59.91 141 ARG A CA 1
ATOM 1113 C C . ARG A 1 141 ? 21.551 -0.103 -23.165 1.00 59.91 141 ARG A C 1
ATOM 1115 O O . ARG A 1 141 ? 22.074 -0.857 -23.970 1.00 59.91 141 ARG A O 1
ATOM 1122 N N . LYS A 1 142 ? 21.468 1.216 -23.345 1.00 71.38 142 LYS A N 1
ATOM 1123 C CA . LYS A 1 142 ? 22.013 1.894 -24.525 1.00 71.38 142 LYS A CA 1
ATOM 1124 C C . LYS A 1 142 ? 23.519 1.655 -24.660 1.00 71.38 142 LYS A C 1
ATOM 1126 O O . LYS A 1 142 ? 23.958 1.240 -25.721 1.00 71.38 142 LYS A O 1
ATOM 1131 N N . ALA A 1 143 ? 24.271 1.804 -23.570 1.00 66.31 143 ALA A N 1
ATOM 1132 C CA . ALA A 1 143 ? 25.704 1.520 -23.553 1.00 66.31 143 ALA A CA 1
ATOM 1133 C C . ALA A 1 143 ? 26.014 0.046 -23.876 1.00 66.31 143 ALA A C 1
ATOM 1135 O O . ALA A 1 143 ? 26.928 -0.235 -24.643 1.00 66.31 143 ALA A O 1
ATOM 1136 N N . ALA A 1 144 ? 25.228 -0.899 -23.346 1.00 56.53 144 ALA A N 1
ATOM 1137 C CA . ALA A 1 144 ? 25.381 -2.317 -23.667 1.00 56.53 144 ALA A CA 1
ATOM 1138 C C . ALA A 1 144 ? 25.069 -2.619 -25.143 1.00 56.53 144 ALA A C 1
ATOM 1140 O O . ALA A 1 144 ? 25.788 -3.398 -25.761 1.00 56.53 144 ALA A O 1
ATOM 1141 N N . TYR A 1 145 ? 24.036 -1.996 -25.721 1.00 67.38 145 TYR A N 1
ATOM 1142 C CA . TYR A 1 145 ? 23.730 -2.116 -27.149 1.00 67.38 145 TYR A CA 1
ATOM 1143 C C . TYR A 1 145 ? 24.843 -1.533 -28.018 1.00 67.38 145 TYR A C 1
ATOM 1145 O O . TYR A 1 145 ? 25.282 -2.210 -28.937 1.00 67.38 145 TYR A O 1
ATOM 1153 N N . GLU A 1 146 ? 25.350 -0.342 -27.695 1.00 75.69 146 GLU A N 1
ATOM 1154 C CA . GLU A 1 146 ? 26.465 0.289 -28.414 1.00 75.69 146 GLU A CA 1
ATOM 1155 C C . GLU A 1 146 ? 27.751 -0.550 -28.323 1.00 75.69 146 GLU A C 1
ATOM 1157 O O . GLU A 1 146 ? 28.488 -0.674 -29.300 1.00 75.69 146 GLU A O 1
ATOM 1162 N N . GLU A 1 147 ? 28.023 -1.175 -27.173 1.00 72.31 147 GLU A N 1
ATOM 1163 C CA . GLU A 1 147 ? 29.175 -2.064 -27.004 1.00 72.31 147 GLU A CA 1
ATOM 1164 C C . GLU A 1 147 ? 29.020 -3.367 -27.802 1.00 72.31 147 GLU A C 1
ATOM 1166 O O . GLU A 1 147 ? 29.970 -3.813 -28.449 1.00 72.31 147 GLU A O 1
ATOM 1171 N N . ILE A 1 148 ? 27.8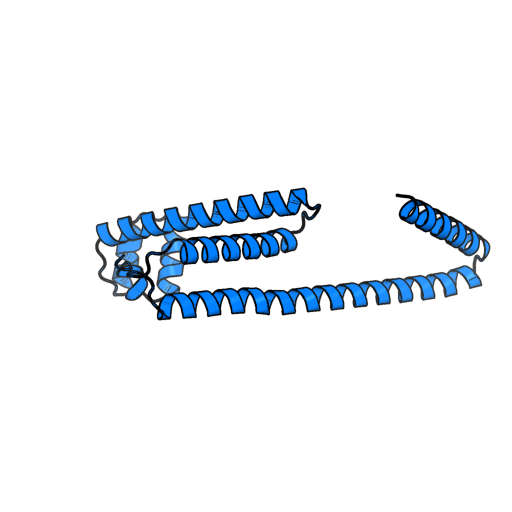26 -3.968 -27.784 1.00 68.44 148 ILE A N 1
ATOM 1172 C CA . ILE A 1 148 ? 27.499 -5.160 -28.574 1.00 68.44 148 ILE A CA 1
ATOM 1173 C C . ILE A 1 148 ? 27.592 -4.844 -30.069 1.00 68.44 148 ILE A C 1
ATOM 1175 O O . ILE A 1 148 ? 28.234 -5.590 -30.802 1.00 68.44 148 ILE A O 1
ATOM 1179 N N . GLU A 1 149 ? 27.020 -3.725 -30.514 1.00 75.50 149 GLU A N 1
ATOM 1180 C CA . GLU A 1 149 ? 27.064 -3.264 -31.902 1.00 75.50 149 GLU A CA 1
ATOM 1181 C C . GLU A 1 149 ? 28.498 -2.968 -32.348 1.00 75.50 149 GLU A C 1
ATOM 1183 O O . GLU A 1 149 ? 28.904 -3.395 -33.424 1.00 75.50 149 GLU A O 1
ATOM 1188 N N . SER A 1 150 ? 29.304 -2.317 -31.506 1.00 77.69 150 SER A N 1
ATOM 1189 C CA . SER A 1 150 ? 30.722 -2.056 -31.778 1.00 77.69 150 SER A CA 1
ATOM 1190 C C . SER A 1 150 ? 31.532 -3.348 -31.937 1.00 77.69 150 SER A C 1
ATOM 1192 O O . SER A 1 150 ? 32.314 -3.474 -32.883 1.00 77.69 150 SER A O 1
ATOM 1194 N N . LYS A 1 151 ? 31.310 -4.345 -31.068 1.00 76.44 151 LYS A N 1
ATOM 1195 C CA . LYS A 1 151 ? 31.966 -5.662 -31.159 1.00 76.44 151 LYS A C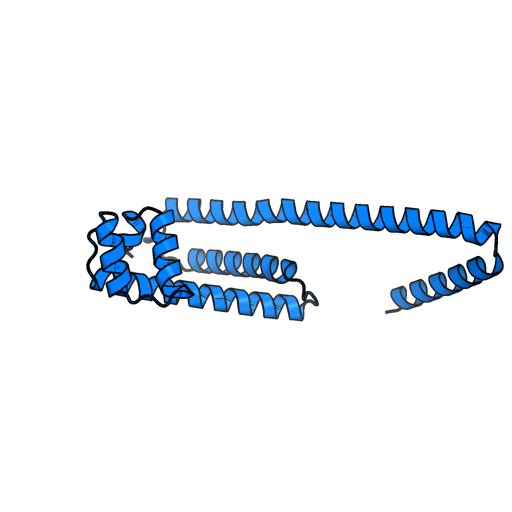A 1
ATOM 1196 C C . LYS A 1 151 ? 31.525 -6.435 -32.401 1.00 76.44 151 LYS A C 1
ATOM 1198 O O . LYS A 1 151 ? 32.379 -6.890 -33.155 1.00 76.44 151 LYS A O 1
ATOM 1203 N N . LEU A 1 152 ? 30.218 -6.499 -32.666 1.00 72.00 152 LEU A N 1
ATOM 1204 C CA . LEU A 1 152 ? 29.660 -7.114 -33.876 1.00 72.00 152 LEU A CA 1
ATOM 1205 C C . LEU A 1 152 ? 30.187 -6.443 -35.141 1.00 72.00 152 LEU A C 1
ATOM 1207 O O . LEU A 1 152 ? 30.557 -7.129 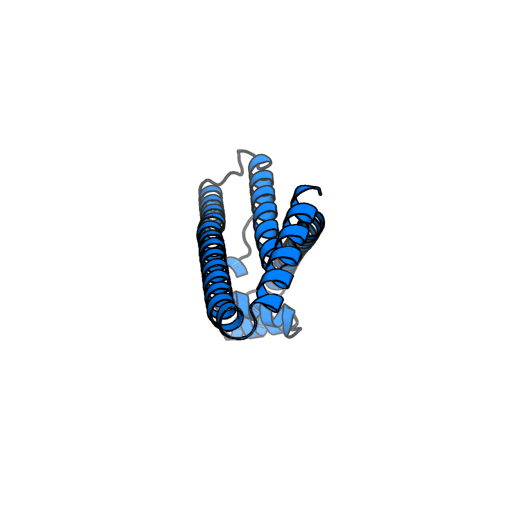-36.087 1.00 72.00 152 LEU A O 1
ATOM 1211 N N . ARG A 1 153 ? 30.279 -5.111 -35.151 1.00 74.94 153 ARG A N 1
ATOM 1212 C CA . ARG A 1 153 ? 30.848 -4.357 -36.265 1.00 74.94 153 ARG A CA 1
ATOM 1213 C C . ARG A 1 153 ? 32.316 -4.703 -36.459 1.00 74.94 153 ARG A C 1
ATOM 1215 O O . ARG A 1 153 ? 32.711 -4.953 -37.591 1.00 74.94 153 ARG A O 1
ATOM 1222 N N . ALA A 1 154 ? 33.115 -4.749 -35.395 1.00 75.38 154 ALA A N 1
ATOM 1223 C CA . ALA A 1 154 ? 34.539 -5.076 -35.467 1.00 75.38 154 ALA A CA 1
ATOM 1224 C C . ALA A 1 154 ? 34.808 -6.519 -35.938 1.00 75.38 154 ALA A C 1
ATOM 1226 O O . ALA A 1 154 ? 35.766 -6.746 -36.674 1.00 75.38 154 ALA A O 1
ATOM 1227 N N . GLU A 1 155 ? 33.967 -7.477 -35.548 1.00 71.25 155 GLU A N 1
ATOM 1228 C CA . GLU A 1 155 ? 34.075 -8.885 -35.956 1.00 71.25 155 GLU A CA 1
ATOM 1229 C C . GLU A 1 155 ? 33.564 -9.106 -37.390 1.00 71.25 155 GLU A C 1
ATOM 1231 O O . GLU A 1 155 ? 34.268 -9.667 -38.231 1.00 71.25 155 GLU A O 1
ATOM 1236 N N . LEU A 1 156 ? 32.376 -8.593 -37.726 1.00 66.75 156 LEU A N 1
ATOM 1237 C CA . LEU A 1 156 ? 31.753 -8.814 -39.036 1.00 66.75 156 LEU A CA 1
ATOM 1238 C C . LEU A 1 156 ? 32.429 -8.029 -40.162 1.00 66.75 156 LEU A C 1
ATOM 1240 O O . LEU A 1 156 ? 32.572 -8.556 -41.261 1.00 66.75 156 LEU A O 1
ATOM 1244 N N . SER A 1 157 ? 32.889 -6.798 -39.915 1.00 64.06 157 SER A N 1
ATOM 1245 C CA . SER A 1 157 ? 33.610 -6.027 -40.943 1.00 64.06 157 SER A CA 1
ATOM 1246 C C . SER A 1 157 ? 34.994 -6.600 -41.263 1.00 64.06 157 SER A C 1
ATOM 1248 O O . SER A 1 157 ? 35.535 -6.321 -42.332 1.00 64.06 157 SER A O 1
ATOM 1250 N N . ARG A 1 158 ? 35.550 -7.418 -40.362 1.00 67.88 158 ARG A N 1
ATOM 1251 C CA . ARG A 1 158 ? 36.840 -8.084 -40.539 1.00 67.88 158 ARG A CA 1
ATOM 1252 C C . ARG A 1 158 ? 36.714 -9.422 -41.265 1.00 67.88 158 ARG A C 1
ATOM 1254 O O . ARG A 1 158 ? 37.515 -9.678 -42.160 1.00 67.88 158 ARG A O 1
ATOM 1261 N N . ASP A 1 159 ? 35.720 -10.234 -40.905 1.00 68.19 159 ASP A N 1
ATOM 1262 C CA . ASP A 1 159 ? 35.640 -11.623 -41.371 1.00 68.19 159 ASP A CA 1
ATOM 1263 C C . ASP A 1 159 ? 34.571 -11.856 -42.453 1.00 68.19 159 ASP A C 1
ATOM 1265 O O . ASP A 1 159 ? 34.758 -12.728 -43.301 1.00 68.19 159 ASP A O 1
ATOM 1269 N N . GLN A 1 160 ? 33.458 -11.105 -42.460 1.00 71.31 160 GLN A N 1
ATOM 1270 C CA . GLN A 1 160 ? 32.331 -11.295 -43.395 1.00 71.31 160 GLN A CA 1
ATOM 1271 C C . GLN A 1 160 ? 31.615 -9.960 -43.718 1.00 71.31 160 GLN A C 1
ATOM 1273 O O . GLN A 1 160 ? 30.482 -9.728 -43.278 1.00 71.31 160 GLN A O 1
ATOM 1278 N N . PRO A 1 161 ? 32.240 -9.072 -44.517 1.00 71.50 161 PRO A N 1
ATOM 1279 C CA . PRO A 1 161 ? 31.749 -7.709 -44.766 1.00 71.50 161 PRO A CA 1
ATOM 1280 C C . PRO A 1 161 ? 30.378 -7.656 -45.463 1.00 71.50 161 PRO A C 1
ATOM 1282 O O . PRO A 1 161 ? 29.636 -6.683 -45.331 1.00 71.50 161 PRO A O 1
ATOM 1285 N N . GLU A 1 162 ? 30.012 -8.722 -46.167 1.00 74.81 162 GLU A N 1
ATOM 1286 C CA . GLU A 1 162 ? 28.771 -8.831 -46.941 1.00 74.81 162 GLU A CA 1
ATOM 1287 C C . GLU A 1 162 ? 27.552 -9.056 -46.029 1.00 74.81 162 GLU A C 1
ATOM 1289 O O . GLU A 1 162 ? 26.469 -8.527 -46.284 1.00 74.81 162 GLU A O 1
ATOM 1294 N N . LEU A 1 163 ? 27.748 -9.750 -44.899 1.00 70.25 163 LEU A N 1
ATOM 1295 C CA . LEU A 1 163 ? 26.730 -9.884 -43.854 1.00 70.25 163 LEU A CA 1
ATOM 1296 C C . LEU A 1 163 ? 26.505 -8.571 -43.106 1.00 70.25 163 LEU A C 1
ATOM 1298 O O . LEU A 1 163 ? 25.363 -8.251 -42.783 1.00 70.25 163 LEU A O 1
ATOM 1302 N N . TRP A 1 164 ? 27.564 -7.792 -42.861 1.00 72.50 164 TRP A N 1
ATOM 1303 C CA . TRP A 1 164 ? 27.427 -6.473 -42.240 1.00 72.50 164 TRP A CA 1
ATOM 1304 C C . TRP A 1 164 ? 26.610 -5.520 -43.122 1.00 72.50 164 TRP A C 1
ATOM 1306 O O . TRP A 1 164 ? 25.692 -4.866 -42.632 1.00 72.50 164 TRP A O 1
ATOM 1316 N N . ALA A 1 165 ? 26.875 -5.500 -44.433 1.00 74.19 165 ALA A N 1
ATOM 1317 C CA . ALA A 1 165 ? 26.109 -4.695 -45.385 1.00 74.19 165 ALA A CA 1
ATOM 1318 C C . ALA A 1 165 ? 24.620 -5.100 -45.438 1.00 74.19 165 ALA A C 1
ATOM 1320 O O . ALA A 1 165 ? 23.744 -4.233 -45.486 1.00 74.19 165 ALA A O 1
ATOM 1321 N N . GLY A 1 166 ? 24.320 -6.404 -45.375 1.00 75.69 166 GLY A N 1
ATOM 1322 C CA . GLY A 1 166 ? 22.944 -6.908 -45.290 1.00 75.69 166 GLY A CA 1
ATOM 1323 C C . GLY A 1 166 ? 22.238 -6.532 -43.983 1.00 75.69 166 GLY A C 1
ATOM 1324 O O . GLY A 1 166 ? 21.067 -6.150 -44.001 1.00 75.69 166 GLY A O 1
ATOM 1325 N N . LEU A 1 167 ? 22.954 -6.581 -42.856 1.00 73.25 167 LEU A N 1
ATOM 1326 C CA . LEU A 1 167 ? 22.438 -6.183 -41.545 1.00 73.25 167 LEU A CA 1
ATOM 1327 C C . LEU A 1 167 ? 22.157 -4.673 -41.480 1.00 73.25 167 LEU A C 1
ATOM 1329 O O . LEU A 1 167 ? 21.095 -4.274 -41.011 1.00 73.25 167 LEU A O 1
ATOM 1333 N N . GLU A 1 168 ? 23.062 -3.836 -41.998 1.00 77.50 168 GLU A N 1
ATOM 1334 C CA . GLU A 1 168 ? 22.872 -2.380 -42.084 1.00 77.50 168 GLU A CA 1
ATOM 1335 C C . GLU A 1 168 ? 21.654 -2.013 -42.940 1.00 77.50 168 GLU A C 1
ATOM 1337 O O . GLU A 1 168 ? 20.879 -1.133 -42.561 1.00 77.50 168 GLU A O 1
ATOM 1342 N N . ALA A 1 169 ? 21.461 -2.684 -44.079 1.00 77.50 169 ALA A N 1
ATOM 1343 C CA . ALA A 1 169 ? 20.305 -2.456 -44.943 1.00 77.50 169 ALA A CA 1
ATOM 1344 C C . ALA A 1 169 ? 18.987 -2.851 -44.255 1.00 77.50 169 ALA A C 1
ATOM 1346 O O . ALA A 1 169 ? 18.000 -2.118 -44.337 1.00 77.50 169 ALA A O 1
ATOM 1347 N N . TRP A 1 170 ? 18.982 -3.972 -43.529 1.00 78.19 170 TRP A N 1
ATOM 1348 C CA . TRP A 1 170 ? 17.818 -4.432 -42.771 1.00 78.19 170 TRP A CA 1
ATOM 1349 C C . TRP A 1 170 ? 17.481 -3.513 -41.585 1.00 78.19 170 TRP A C 1
ATOM 1351 O O . TRP A 1 170 ? 16.319 -3.146 -41.407 1.00 78.19 170 TRP A O 1
ATOM 1361 N N . LEU A 1 171 ? 18.486 -3.081 -40.814 1.00 75.25 171 LEU A N 1
ATOM 1362 C CA . LEU A 1 171 ? 18.314 -2.142 -39.696 1.00 75.25 171 LEU A CA 1
ATOM 1363 C C . LEU A 1 171 ? 17.777 -0.787 -40.170 1.00 75.25 171 LEU A C 1
ATOM 1365 O O . LEU A 1 171 ? 16.891 -0.215 -39.536 1.00 75.25 171 LEU A O 1
ATOM 1369 N N . ARG A 1 172 ? 18.270 -0.294 -41.312 1.00 75.56 172 ARG A N 1
ATOM 1370 C CA . ARG A 1 172 ? 17.799 0.958 -41.915 1.00 75.56 172 ARG A CA 1
ATOM 1371 C C . ARG A 1 172 ? 16.334 0.860 -42.348 1.00 75.56 172 ARG A C 1
ATOM 1373 O O . ARG A 1 172 ? 15.557 1.747 -42.015 1.00 75.56 172 ARG A O 1
ATOM 1380 N N . GLY A 1 173 ? 15.940 -0.249 -42.981 1.00 75.75 173 GLY A N 1
ATOM 1381 C CA . GLY A 1 173 ? 14.543 -0.494 -43.355 1.00 75.75 173 GLY A CA 1
ATOM 1382 C C . GLY A 1 173 ? 13.597 -0.601 -42.152 1.00 75.75 173 GLY A C 1
ATOM 1383 O O . GLY A 1 173 ? 12.473 -0.110 -42.208 1.00 75.75 173 GLY A O 1
ATOM 1384 N N . LYS A 1 174 ? 14.053 -1.174 -41.030 1.00 72.12 174 LYS A N 1
ATOM 1385 C CA . LYS A 1 174 ? 13.252 -1.255 -39.797 1.00 72.12 174 LYS A CA 1
ATOM 1386 C C . LYS A 1 174 ? 13.043 0.097 -39.114 1.00 72.12 174 LYS A C 1
ATOM 1388 O O . LYS A 1 174 ? 11.951 0.347 -38.614 1.00 72.12 174 LYS A O 1
ATOM 1393 N N . MET A 1 175 ? 14.046 0.975 -39.132 1.00 64.06 175 MET A N 1
ATOM 1394 C CA . MET A 1 175 ? 13.895 2.331 -38.590 1.00 64.06 175 MET A CA 1
ATOM 1395 C C . MET A 1 175 ? 12.982 3.220 -39.446 1.00 64.06 175 MET A C 1
ATOM 1397 O O . MET A 1 175 ? 12.311 4.096 -38.907 1.00 64.06 175 MET A O 1
ATOM 1401 N N . GLU A 1 176 ? 12.930 3.001 -40.762 1.00 67.88 176 GLU A N 1
ATOM 1402 C CA . GLU A 1 176 ? 12.006 3.711 -41.658 1.00 67.88 176 GLU A CA 1
ATOM 1403 C C . GLU A 1 176 ? 10.546 3.257 -41.462 1.00 67.88 176 GLU A C 1
ATOM 1405 O O . GLU A 1 176 ? 9.643 4.093 -41.481 1.00 67.88 176 GLU A O 1
ATOM 1410 N N . GLU A 1 177 ? 10.302 1.967 -41.193 1.00 62.25 177 GLU A N 1
ATOM 1411 C CA . GLU A 1 177 ? 8.968 1.451 -40.832 1.00 62.25 177 GLU A CA 1
ATOM 1412 C C . GLU A 1 177 ? 8.452 2.020 -39.497 1.00 62.25 177 GLU A C 1
ATOM 1414 O O . GLU A 1 177 ? 7.267 2.327 -39.389 1.00 62.25 177 GLU A O 1
ATOM 1419 N N . GLU A 1 178 ? 9.320 2.201 -38.494 1.00 49.94 178 GLU A N 1
ATOM 1420 C CA . GLU A 1 178 ? 8.941 2.785 -37.193 1.00 49.94 178 GLU A CA 1
ATOM 1421 C C . GLU A 1 178 ? 8.684 4.300 -37.243 1.00 49.94 178 GLU A C 1
ATOM 1423 O O . GLU A 1 178 ? 7.957 4.814 -36.400 1.00 49.94 178 GLU A O 1
ATOM 1428 N N . GLN A 1 179 ? 9.254 5.032 -38.206 1.00 48.41 179 GLN A N 1
ATOM 1429 C CA . GLN A 1 179 ? 9.021 6.478 -38.364 1.00 48.41 179 GLN A CA 1
ATOM 1430 C C . GLN A 1 179 ? 7.785 6.811 -39.213 1.00 48.41 179 GLN A C 1
ATOM 1432 O O . GLN A 1 179 ? 7.330 7.956 -39.208 1.00 48.41 179 GLN A O 1
ATOM 1437 N N . ALA A 1 180 ? 7.262 5.834 -39.957 1.00 50.88 180 ALA A N 1
ATOM 1438 C CA . ALA A 1 180 ? 6.076 5.975 -40.800 1.00 50.88 180 ALA A CA 1
ATOM 1439 C C . ALA A 1 180 ? 4.766 5.529 -40.115 1.00 50.88 180 ALA A C 1
ATOM 1441 O O . ALA A 1 180 ? 3.695 5.710 -40.701 1.00 50.88 180 ALA A O 1
ATOM 1442 N N . ALA A 1 181 ? 4.850 4.951 -38.911 1.00 43.81 181 ALA A N 1
ATOM 1443 C CA . ALA A 1 181 ? 3.730 4.513 -38.073 1.00 43.81 181 ALA A CA 1
ATOM 1444 C C . ALA A 1 181 ? 3.429 5.525 -36.955 1.00 43.81 181 ALA A C 1
ATOM 1446 O O . ALA A 1 181 ? 2.229 5.684 -36.630 1.00 43.81 181 ALA A O 1
#

Radius of gyration: 26.98 Å; chains: 1; bounding box: 53×41×75 Å

Sequence (181 aa):
MKRSRIRTEMQADHLDEAMAHIGLDGWTVDQVCDWAQRLGYTFSRSAWGRFHAEFLASWEESQLTRLQARAFAKEFGGESGHEVADMTGYLLQKRALEVLRDMPREESCPAALVDLARVLQGVTSSRIGIEKLRQTKAAARKAAYEEIESKLRAELSRDQPELWAGLEAWLRGKMEEEQAA

Secondary structure (DSSP, 8-state):
-PPPHHHHHS-HHHHHHHHHHHHTS---HHHHHHHHHHTT----HHHHHHHHHHHHHHHHHHHHHHHHHHHHHHHTT--SHHHHHHHHHHHHHHHHHHHHHSS-TTT--HHHHHHHHHHHHHHHHHHHHHHHHHHHHHHHHHHHHHHHHHHHHHHHHHH-HHHHHHHHHHHHHHHHHHH--